Protein AF-A0A151SVU4-F1 (afdb_monomer_lite)

InterPro domains:
  IPR013989 Development/cell death domain [PF10539] (1-83)
  IPR013989 Development/cell death domain [PS51222] (1-86)
  IPR013989 Development/cell d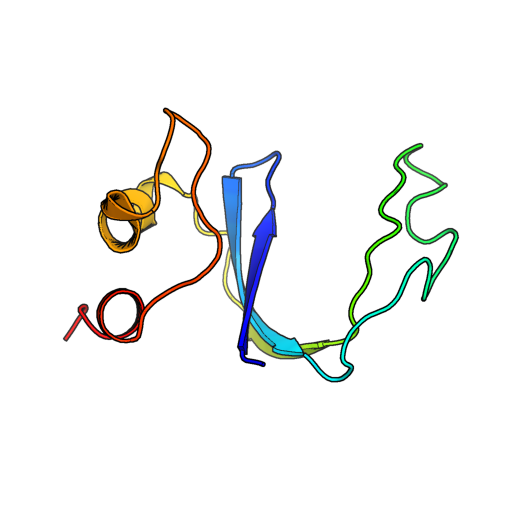eath domain [SM00767] (1-85)

Secondary structure (DSSP, 8-state):
-EEEEEETTTTEEEEEEEESS--EETSSTTTTGGGT----EE--EEEEEEEEEEEGGGTGGGGGGGEEETTEE-S---HHHHHTT-

Radius of gyration: 14.39 Å; chains: 1; bounding box: 27×27×37 Å

Foldseek 3Di:
DKDWDADQVQQWTFAIKAFPDPWFFPPPQCPCVVVVDGDGTDTDIGGPDTDDTDHCVVLCVLQVVQDPDPRDGDRDDDPCSVPVPD

pLDDT: mean 91.42, std 9.19, range [39.94, 97.31]

Organism: Cajanus cajan (NCBI:txid3821)

Sequence (86 aa):
MILFLFEYEKRQLHGVFKASCDGAINIVPNAFAAVGKQYPAQVKFDIIWSCKPIPEKLFRDAIRENYFSANKFNFGLSENQVCSWT

Structure (mmCIF, N/CA/C/O backbone):
data_AF-A0A151SVU4-F1
#
_entry.id   AF-A0A151SVU4-F1
#
loop_
_atom_site.group_PDB
_atom_site.id
_atom_site.type_symbol
_atom_site.label_atom_id
_atom_site.label_alt_id
_atom_site.label_comp_id
_atom_site.label_asym_id
_atom_site.label_entity_id
_ato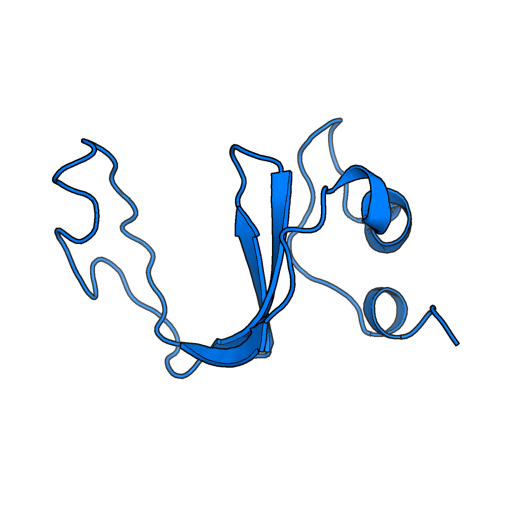m_site.label_seq_id
_atom_site.pdbx_PDB_ins_code
_atom_site.Cartn_x
_atom_site.Cartn_y
_atom_site.Cartn_z
_atom_site.occupancy
_atom_site.B_iso_or_equiv
_atom_site.auth_seq_id
_atom_site.auth_comp_id
_atom_site.auth_asym_id
_atom_site.auth_atom_id
_atom_site.pdbx_PDB_model_num
ATOM 1 N N . MET A 1 1 ? 7.864 -9.965 1.266 1.00 89.69 1 MET A N 1
ATOM 2 C CA . MET A 1 1 ? 7.084 -9.098 2.180 1.00 89.69 1 MET A CA 1
ATOM 3 C C . MET A 1 1 ? 5.598 -9.249 1.871 1.00 89.69 1 MET A C 1
ATOM 5 O O . MET A 1 1 ? 5.265 -9.290 0.689 1.00 89.69 1 MET A O 1
ATOM 9 N N . ILE A 1 2 ? 4.731 -9.364 2.883 1.00 93.00 2 ILE A N 1
ATOM 10 C CA . ILE A 1 2 ? 3.270 -9.303 2.691 1.00 93.00 2 ILE A CA 1
ATOM 11 C C . ILE A 1 2 ? 2.862 -7.836 2.569 1.00 93.00 2 ILE A C 1
ATOM 13 O O . ILE A 1 2 ? 3.354 -6.991 3.312 1.00 93.00 2 ILE A O 1
ATOM 17 N N . LEU A 1 3 ? 1.998 -7.540 1.607 1.00 93.56 3 LEU A N 1
ATOM 18 C CA . LEU A 1 3 ? 1.543 -6.201 1.271 1.00 93.56 3 LEU A CA 1
ATOM 19 C C . LEU A 1 3 ? 0.017 -6.136 1.311 1.00 93.56 3 LEU A C 1
ATOM 21 O O . LEU A 1 3 ? -0.674 -7.103 0.994 1.00 93.56 3 LEU A O 1
ATOM 25 N N . PHE A 1 4 ? -0.490 -4.949 1.612 1.00 92.50 4 PHE A N 1
ATOM 26 C CA . PHE A 1 4 ? -1.898 -4.598 1.505 1.00 92.50 4 PHE A CA 1
ATOM 27 C C . PHE A 1 4 ? -2.031 -3.500 0.453 1.00 92.50 4 PHE A C 1
ATOM 29 O O . PHE A 1 4 ? -1.337 -2.484 0.530 1.00 92.50 4 PHE A O 1
ATOM 36 N N . LEU A 1 5 ? -2.897 -3.694 -0.544 1.00 94.00 5 LEU A N 1
ATOM 37 C CA . LEU A 1 5 ? -3.130 -2.658 -1.553 1.00 94.00 5 LEU A CA 1
ATOM 38 C C . LEU A 1 5 ? -4.148 -1.654 -1.022 1.00 94.00 5 LEU A C 1
ATOM 40 O O . LEU A 1 5 ? -5.349 -1.932 -1.022 1.00 94.00 5 LEU A O 1
ATOM 44 N N . PHE A 1 6 ? -3.657 -0.494 -0.595 1.00 94.69 6 PHE A N 1
ATOM 45 C CA . PHE A 1 6 ? -4.478 0.627 -0.156 1.00 94.69 6 PHE A CA 1
ATOM 46 C C . PHE A 1 6 ? -4.471 1.753 -1.196 1.00 94.69 6 PHE A C 1
ATOM 48 O O . PHE A 1 6 ? -3.437 2.367 -1.464 1.00 94.69 6 PHE A O 1
ATOM 55 N N . GLU A 1 7 ? -5.634 2.037 -1.779 1.00 93.25 7 GLU A N 1
ATOM 56 C CA . GLU A 1 7 ? -5.839 3.161 -2.688 1.00 93.25 7 GLU A CA 1
ATOM 57 C C . GLU A 1 7 ? -6.097 4.435 -1.876 1.00 93.25 7 GLU A C 1
ATOM 59 O O . GLU A 1 7 ? -7.147 4.595 -1.248 1.00 93.25 7 GLU A O 1
ATOM 64 N N . TYR A 1 8 ? -5.124 5.345 -1.872 1.00 90.69 8 TYR A N 1
ATOM 65 C CA . TYR A 1 8 ? -5.148 6.509 -0.987 1.00 90.69 8 TYR A CA 1
ATOM 66 C C . TYR A 1 8 ? -6.246 7.529 -1.330 1.00 90.69 8 TYR A C 1
ATOM 68 O O . TYR A 1 8 ? -6.789 8.148 -0.418 1.00 90.69 8 TYR A O 1
ATOM 76 N N . GLU A 1 9 ? -6.593 7.710 -2.610 1.00 90.69 9 GLU A N 1
ATOM 77 C CA . GLU A 1 9 ? -7.575 8.725 -3.029 1.00 90.69 9 GLU A CA 1
ATOM 78 C C . GLU A 1 9 ? -8.996 8.344 -2.597 1.00 90.69 9 GLU A C 1
ATOM 80 O O . GLU A 1 9 ? -9.684 9.151 -1.971 1.00 90.69 9 GLU A O 1
ATOM 85 N N . LYS A 1 10 ? -9.420 7.099 -2.849 1.00 94.94 10 LYS A N 1
ATOM 86 C CA . LYS A 1 10 ? -10.730 6.590 -2.405 1.00 94.94 10 LYS A CA 1
ATOM 87 C C . LYS A 1 10 ? -10.743 6.019 -0.993 1.00 94.94 10 LYS A C 1
ATOM 89 O O . LYS A 1 10 ? -11.822 5.707 -0.490 1.00 94.94 10 LYS A O 1
ATOM 94 N N . ARG A 1 11 ? -9.579 5.881 -0.352 1.00 95.00 11 ARG A N 1
ATOM 95 C CA . ARG A 1 11 ? -9.424 5.291 0.989 1.00 95.00 11 ARG A CA 1
ATOM 96 C C . ARG A 1 11 ? -9.969 3.858 1.037 1.00 95.00 11 ARG A C 1
ATOM 98 O O . ARG A 1 11 ? -10.821 3.530 1.866 1.00 95.00 11 ARG A O 1
ATOM 105 N N . GLN A 1 12 ? -9.511 3.019 0.107 1.00 97.12 12 GLN A N 1
ATOM 106 C CA . GLN A 1 12 ? -10.008 1.651 -0.084 1.00 97.12 12 GLN A CA 1
ATOM 107 C C . GLN A 1 12 ? -8.890 0.610 -0.009 1.00 97.12 12 GLN A C 1
ATOM 109 O O . GLN A 1 12 ? -7.824 0.788 -0.588 1.00 97.12 12 GLN A O 1
ATOM 114 N N . LEU A 1 13 ? -9.153 -0.501 0.677 1.00 95.12 13 LEU A N 1
ATOM 115 C CA . LEU A 1 13 ? -8.301 -1.689 0.697 1.00 95.12 13 LEU A CA 1
ATOM 116 C C . LEU A 1 13 ? -8.812 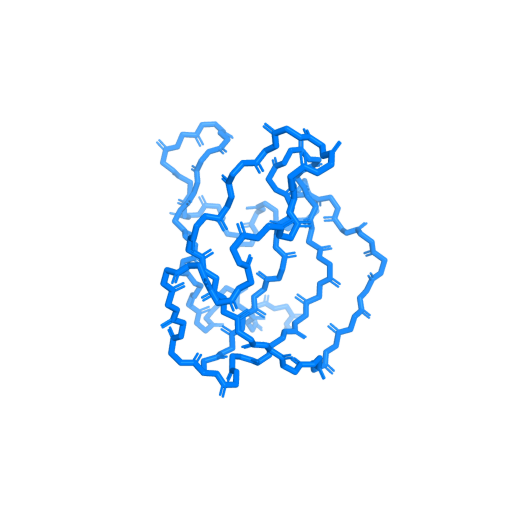-2.714 -0.326 1.00 95.12 13 LEU A C 1
ATOM 118 O O . LEU A 1 13 ? -10.011 -2.980 -0.385 1.00 95.12 13 LEU A O 1
ATOM 122 N N . HIS A 1 14 ? -7.909 -3.303 -1.109 1.00 96.25 14 HIS A N 1
ATOM 123 C CA . HIS A 1 14 ? -8.266 -4.192 -2.226 1.00 96.25 14 HIS A CA 1
ATOM 124 C C . HIS A 1 14 ? -7.842 -5.657 -2.044 1.00 96.25 14 HIS A C 1
ATOM 126 O O . HIS A 1 14 ? -8.193 -6.505 -2.866 1.00 96.25 14 HIS A O 1
ATOM 132 N N . GLY A 1 15 ? -7.099 -5.971 -0.982 1.00 94.06 15 GLY A N 1
ATOM 133 C CA . GLY A 1 15 ? -6.702 -7.339 -0.665 1.00 94.06 15 GLY A CA 1
ATOM 134 C C . GLY A 1 15 ? -5.285 -7.453 -0.115 1.00 94.06 15 GLY A C 1
ATOM 135 O O . GLY A 1 15 ? -4.686 -6.463 0.316 1.00 94.06 15 GLY A O 1
ATOM 136 N N . VAL A 1 16 ? -4.771 -8.680 -0.158 1.00 93.19 16 VAL A N 1
ATOM 137 C CA . VAL A 1 16 ? -3.456 -9.090 0.334 1.00 93.19 16 VAL A CA 1
ATOM 138 C C . VAL A 1 16 ? -2.605 -9.573 -0.836 1.00 93.19 16 VAL A C 1
ATOM 140 O O . VAL A 1 16 ? -3.029 -10.383 -1.663 1.00 93.19 16 VAL A O 1
ATOM 143 N N . PHE A 1 17 ? -1.376 -9.085 -0.889 1.00 95.75 17 PHE A N 1
ATOM 144 C CA . PHE A 1 17 ? -0.434 -9.322 -1.973 1.00 95.75 17 PHE A CA 1
ATOM 145 C C . PHE A 1 17 ? 0.928 -9.700 -1.397 1.00 95.75 17 PHE A C 1
ATOM 147 O O . PHE A 1 17 ? 1.214 -9.480 -0.219 1.00 95.75 17 PHE A O 1
ATOM 154 N N . LYS A 1 18 ? 1.793 -10.263 -2.233 1.00 96.19 18 LYS A N 1
ATOM 155 C CA . LYS A 1 18 ? 3.173 -10.579 -1.870 1.00 96.19 18 LYS A CA 1
ATOM 156 C C . LYS A 1 18 ? 4.112 -9.810 -2.773 1.00 96.19 18 LYS A C 1
ATOM 158 O O . LYS A 1 18 ? 4.019 -9.950 -3.983 1.00 96.19 18 LYS A O 1
ATOM 163 N N . ALA A 1 19 ? 5.040 -9.049 -2.204 1.00 96.69 19 ALA A N 1
ATOM 164 C CA . ALA A 1 19 ? 6.130 -8.481 -2.991 1.00 96.69 19 ALA A CA 1
ATOM 165 C C . ALA A 1 19 ? 6.953 -9.614 -3.626 1.00 96.69 19 ALA A C 1
ATOM 167 O O . ALA A 1 19 ? 7.410 -10.510 -2.906 1.00 96.69 19 ALA A O 1
ATOM 168 N N . SER A 1 20 ? 7.146 -9.553 -4.944 1.00 96.75 20 SER A N 1
ATOM 169 C CA . SER A 1 20 ? 7.988 -10.481 -5.713 1.00 96.75 20 SER A CA 1
ATOM 170 C C . SER A 1 20 ? 9.352 -9.880 -6.078 1.00 96.75 20 SER A C 1
ATOM 172 O O . SER A 1 20 ? 10.218 -10.573 -6.604 1.00 96.75 20 SER A O 1
ATOM 174 N N . CYS A 1 21 ? 9.573 -8.603 -5.750 1.00 95.88 21 CYS A N 1
ATOM 175 C CA . CYS A 1 21 ? 10.874 -7.937 -5.763 1.00 95.88 21 CYS A CA 1
ATOM 176 C C . CYS A 1 21 ? 10.976 -6.927 -4.608 1.00 95.88 21 CYS A C 1
ATO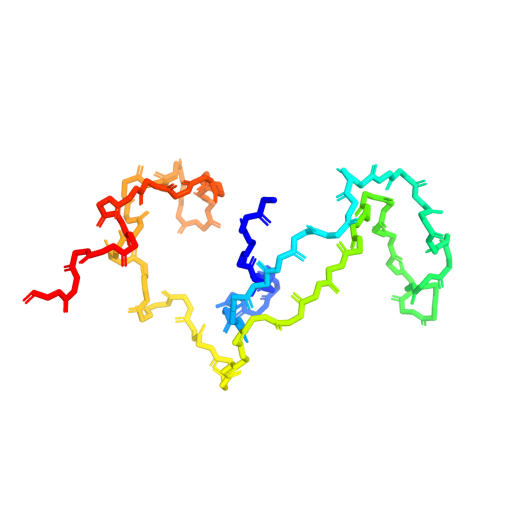M 178 O O . CYS A 1 21 ? 9.951 -6.528 -4.054 1.00 95.88 21 CYS A O 1
ATOM 180 N N . ASP A 1 22 ? 12.183 -6.439 -4.317 1.00 95.38 22 ASP A N 1
ATOM 181 C CA . ASP A 1 22 ? 12.413 -5.402 -3.292 1.00 95.38 22 ASP A CA 1
ATOM 182 C C . ASP A 1 22 ? 11.817 -4.034 -3.667 1.00 95.38 22 ASP A C 1
ATOM 184 O O . ASP A 1 22 ? 11.554 -3.195 -2.809 1.00 95.38 22 ASP A O 1
ATOM 188 N N . GLY A 1 23 ? 11.544 -3.835 -4.957 1.00 95.81 23 GLY A N 1
ATOM 189 C CA . GLY A 1 23 ? 11.058 -2.580 -5.512 1.00 95.81 23 GLY A CA 1
ATOM 190 C C . GLY A 1 23 ? 12.196 -1.725 -6.061 1.00 95.81 23 GLY A C 1
ATOM 191 O O . GLY A 1 23 ? 13.369 -1.943 -5.769 1.00 95.81 23 GLY A O 1
ATOM 192 N N . ALA A 1 24 ? 11.847 -0.780 -6.925 1.00 97.12 24 ALA A N 1
ATOM 193 C CA . ALA A 1 24 ? 12.791 0.149 -7.527 1.00 97.12 24 ALA A CA 1
ATOM 194 C C . ALA A 1 24 ? 12.069 1.404 -8.023 1.00 97.12 24 ALA A C 1
ATOM 196 O O . ALA A 1 24 ? 10.838 1.460 -8.107 1.00 97.12 24 ALA A O 1
ATOM 197 N N . ILE A 1 25 ? 12.858 2.411 -8.383 1.00 96.50 25 ILE A N 1
ATOM 198 C CA . ILE A 1 25 ? 12.353 3.587 -9.077 1.00 96.50 25 ILE A CA 1
ATOM 199 C C . ILE A 1 25 ? 12.114 3.237 -10.549 1.00 96.50 25 ILE A C 1
ATOM 201 O O . ILE A 1 25 ? 13.003 2.716 -11.216 1.00 96.50 25 ILE A O 1
ATOM 205 N N . ASN A 1 26 ? 10.925 3.560 -11.056 1.00 94.69 26 ASN A N 1
ATOM 206 C CA . ASN A 1 26 ? 10.540 3.474 -12.461 1.00 94.69 26 ASN A CA 1
ATOM 207 C C . ASN A 1 26 ? 10.734 2.074 -13.080 1.00 94.69 26 ASN A C 1
ATOM 209 O O . ASN A 1 26 ? 11.249 1.963 -14.189 1.00 94.69 26 ASN A O 1
ATOM 213 N N . ILE A 1 27 ? 10.285 1.003 -12.406 1.00 95.88 27 ILE A N 1
ATOM 214 C CA . ILE A 1 27 ? 10.248 -0.361 -12.989 1.00 95.88 27 ILE A CA 1
ATOM 215 C C . ILE A 1 27 ? 9.478 -0.362 -14.324 1.00 95.88 27 ILE A C 1
ATOM 217 O O . ILE A 1 27 ? 9.877 -1.005 -15.292 1.00 95.88 27 ILE A O 1
ATOM 221 N N . VAL A 1 28 ? 8.379 0.389 -14.369 1.00 94.62 28 VAL A N 1
ATOM 222 C CA . VAL A 1 28 ? 7.567 0.733 -15.533 1.00 94.62 28 VAL A CA 1
ATOM 223 C C . VAL A 1 28 ? 7.445 2.267 -15.561 1.00 94.62 28 VAL A C 1
ATOM 225 O O . VAL A 1 28 ? 6.512 2.827 -14.974 1.00 94.62 28 VAL A O 1
ATOM 228 N N . PRO A 1 29 ? 8.386 2.975 -16.217 1.00 90.12 29 PRO A N 1
ATOM 229 C CA . PRO A 1 29 ? 8.520 4.434 -16.123 1.00 90.12 29 PRO A CA 1
ATOM 230 C C . PRO A 1 29 ? 7.272 5.233 -16.530 1.00 90.12 29 PRO A C 1
ATOM 232 O O . PRO A 1 29 ? 7.021 6.305 -15.992 1.00 90.12 29 PRO A O 1
ATOM 235 N N . ASN A 1 30 ? 6.463 4.699 -17.449 1.00 91.31 30 ASN A N 1
ATOM 236 C CA . ASN A 1 30 ? 5.326 5.405 -18.051 1.00 91.31 30 ASN A CA 1
ATOM 237 C C . ASN A 1 30 ? 3.964 4.783 -17.710 1.00 91.31 30 ASN A C 1
ATOM 239 O O . ASN A 1 30 ? 2.981 5.074 -18.388 1.00 91.31 30 ASN A O 1
ATOM 243 N N . ALA A 1 31 ? 3.880 3.945 -16.668 1.00 90.75 31 ALA A N 1
ATOM 244 C CA . ALA A 1 31 ? 2.655 3.210 -16.324 1.00 90.75 31 ALA A CA 1
ATOM 245 C C . ALA A 1 31 ? 1.414 4.110 -16.151 1.00 90.75 31 ALA A C 1
ATOM 247 O O . ALA A 1 31 ? 0.299 3.685 -16.435 1.00 90.75 31 ALA A O 1
ATOM 248 N N . PHE A 1 32 ? 1.611 5.360 -15.721 1.00 89.62 32 PHE A N 1
ATOM 249 C CA . PHE A 1 32 ? 0.539 6.314 -15.422 1.00 89.62 32 PHE A CA 1
ATOM 250 C C . PHE A 1 32 ? 0.630 7.613 -16.237 1.00 89.62 32 PHE A C 1
ATOM 252 O O . PHE A 1 32 ? -0.065 8.585 -15.940 1.00 89.62 32 PHE A O 1
ATOM 259 N N . ALA A 1 33 ? 1.444 7.631 -17.300 1.00 90.31 33 ALA A N 1
ATOM 260 C CA . ALA A 1 33 ? 1.647 8.822 -18.127 1.00 90.31 33 ALA A CA 1
ATOM 261 C C . ALA A 1 33 ? 0.337 9.316 -18.769 1.00 90.31 33 ALA A C 1
ATOM 263 O O . ALA A 1 33 ? 0.086 10.517 -18.809 1.00 90.31 33 ALA A O 1
ATOM 264 N N . ALA A 1 34 ? -0.540 8.394 -19.184 1.00 91.44 34 ALA A N 1
ATOM 265 C CA . ALA A 1 34 ? -1.831 8.717 -19.798 1.00 91.44 34 ALA A CA 1
ATOM 266 C C . ALA A 1 34 ? -2.785 9.494 -18.870 1.00 91.44 34 ALA A C 1
ATOM 268 O O . ALA A 1 34 ? -3.651 10.216 -19.353 1.00 91.44 34 ALA A O 1
ATOM 269 N N . VAL A 1 35 ? -2.626 9.361 -17.548 1.00 90.00 35 VAL A N 1
ATOM 270 C CA . VAL A 1 35 ? -3.437 10.074 -16.545 1.00 90.00 35 VAL A CA 1
ATOM 271 C C . VAL A 1 35 ? -2.687 11.251 -15.912 1.00 90.00 35 VAL A C 1
ATOM 273 O O . VAL A 1 35 ? -3.165 11.828 -14.939 1.00 90.00 35 VAL A O 1
ATOM 276 N N . GLY A 1 36 ? -1.504 11.601 -16.433 1.00 90.62 36 GLY A N 1
ATOM 277 C CA . GLY A 1 36 ? -0.698 12.730 -15.959 1.00 90.62 36 GLY A CA 1
ATOM 278 C C . GLY A 1 36 ? -0.135 12.569 -14.542 1.00 90.62 36 GLY A C 1
ATOM 279 O O . GLY A 1 36 ? 0.304 13.552 -13.950 1.00 90.62 36 GLY A O 1
ATOM 280 N N . LYS A 1 37 ? -0.149 11.354 -13.978 1.00 85.88 37 LYS A N 1
ATOM 281 C CA . LYS A 1 37 ? 0.362 11.078 -12.626 1.00 85.88 37 LYS A CA 1
ATOM 282 C C . LYS A 1 37 ? 1.719 10.385 -12.687 1.00 85.88 37 LYS A C 1
ATOM 284 O O . LYS A 1 37 ? 1.974 9.570 -13.572 1.00 85.88 37 LYS A O 1
ATOM 289 N N . GLN A 1 38 ? 2.577 10.678 -11.711 1.00 88.62 38 GLN A N 1
ATOM 290 C CA . GLN A 1 38 ? 3.883 10.039 -11.561 1.00 88.62 38 GLN A CA 1
ATOM 291 C C . GLN A 1 38 ? 3.939 9.231 -10.266 1.00 88.62 38 GLN A C 1
ATOM 293 O O . GLN A 1 38 ? 3.809 9.777 -9.173 1.00 88.62 38 GLN A O 1
ATOM 298 N N . TYR A 1 39 ? 4.177 7.928 -10.405 1.00 91.62 39 TYR A N 1
ATOM 299 C CA . TYR A 1 39 ? 4.376 6.998 -9.293 1.00 91.62 39 TYR A CA 1
ATOM 300 C C . TYR A 1 39 ? 5.717 6.282 -9.489 1.00 91.62 39 TYR A C 1
ATOM 302 O O . TYR A 1 39 ? 5.752 5.180 -10.047 1.00 91.62 39 TYR A O 1
ATOM 310 N N . PRO A 1 40 ? 6.834 6.940 -9.123 1.00 94.19 40 PRO A N 1
ATOM 311 C CA . PRO A 1 40 ? 8.168 6.442 -9.430 1.00 94.19 40 PRO A CA 1
ATOM 312 C C . PRO A 1 40 ? 8.556 5.245 -8.565 1.00 94.19 40 PRO A C 1
ATOM 314 O O . PRO A 1 40 ? 9.174 4.320 -9.070 1.00 94.19 40 PRO A O 1
ATOM 317 N N . ALA A 1 41 ? 8.178 5.212 -7.287 1.00 95.25 41 ALA A N 1
ATOM 318 C CA . ALA A 1 41 ? 8.433 4.058 -6.429 1.00 95.25 41 ALA A CA 1
ATOM 319 C C . ALA A 1 41 ? 7.472 2.915 -6.781 1.00 95.25 41 ALA A C 1
ATOM 321 O O . ALA A 1 41 ? 6.257 3.051 -6.627 1.00 95.25 41 ALA A O 1
ATOM 322 N N . GLN A 1 42 ? 8.016 1.802 -7.275 1.00 96.06 42 GLN A N 1
ATOM 323 C CA . GLN A 1 42 ? 7.234 0.684 -7.794 1.00 96.06 42 GLN A CA 1
ATOM 324 C C . GLN A 1 42 ? 7.753 -0.648 -7.261 1.00 96.06 42 GLN A C 1
ATOM 326 O O . GLN A 1 42 ? 8.947 -0.825 -7.025 1.00 96.06 42 GLN A O 1
ATOM 331 N N . VAL A 1 43 ? 6.843 -1.606 -7.109 1.00 96.00 43 VAL A N 1
ATOM 332 C CA . VAL A 1 43 ? 7.135 -2.969 -6.663 1.00 96.00 43 VAL A CA 1
ATOM 333 C C . VAL A 1 43 ? 6.294 -3.949 -7.475 1.00 96.00 43 VAL A C 1
ATOM 335 O O . VAL A 1 43 ? 5.123 -3.686 -7.754 1.00 96.00 43 VAL A O 1
ATOM 338 N N . LYS A 1 44 ? 6.890 -5.070 -7.887 1.00 96.44 44 LYS A N 1
ATOM 339 C CA . LYS A 1 44 ? 6.156 -6.194 -8.480 1.00 96.44 44 LYS A CA 1
ATOM 340 C C . LYS A 1 44 ? 5.556 -7.043 -7.366 1.00 96.44 44 LYS A C 1
ATOM 342 O O . LYS A 1 44 ? 6.152 -7.180 -6.296 1.00 96.44 44 LYS A O 1
ATOM 347 N N . PHE A 1 45 ? 4.387 -7.615 -7.617 1.00 96.81 45 PHE A N 1
ATOM 348 C CA . PHE A 1 45 ? 3.700 -8.424 -6.627 1.00 96.81 45 PHE A CA 1
ATOM 349 C C . PHE A 1 45 ? 2.946 -9.593 -7.252 1.00 96.81 45 PHE A C 1
ATOM 351 O O . PHE A 1 45 ? 2.518 -9.521 -8.402 1.00 96.81 45 PHE A O 1
ATOM 358 N N . ASP A 1 46 ? 2.735 -10.621 -6.439 1.00 97.31 46 ASP A N 1
ATOM 359 C CA . ASP A 1 46 ? 1.802 -11.712 -6.696 1.00 97.31 46 ASP A CA 1
ATOM 360 C C . ASP A 1 46 ? 0.543 -11.519 -5.842 1.00 97.31 46 ASP A C 1
ATOM 362 O O . ASP A 1 46 ? 0.593 -10.975 -4.731 1.00 97.31 46 ASP A O 1
ATOM 366 N N . ILE A 1 47 ? -0.604 -11.959 -6.353 1.00 96.12 47 ILE A N 1
ATOM 367 C CA . ILE A 1 47 ? -1.880 -11.877 -5.637 1.00 96.12 47 ILE A CA 1
ATOM 368 C C . ILE A 1 47 ? -1.965 -13.050 -4.659 1.00 96.12 47 ILE A C 1
ATOM 370 O O . ILE A 1 47 ? -1.903 -14.202 -5.080 1.00 96.12 47 ILE A O 1
ATOM 374 N N . ILE A 1 48 ? -2.135 -12.763 -3.364 1.00 96.00 48 ILE A N 1
ATOM 375 C CA . ILE A 1 48 ? -2.483 -13.790 -2.367 1.00 96.00 48 ILE A CA 1
ATOM 376 C C . ILE A 1 48 ? -4.005 -13.878 -2.258 1.00 96.00 48 ILE A C 1
ATOM 378 O O . ILE A 1 48 ? -4.581 -14.960 -2.330 1.00 96.00 48 ILE A O 1
ATOM 382 N N . TRP A 1 49 ? -4.661 -12.729 -2.092 1.00 94.00 49 TRP A N 1
ATOM 383 C CA . TRP A 1 49 ? -6.106 -12.635 -1.951 1.00 94.00 49 TRP A CA 1
ATOM 384 C C . TRP A 1 49 ? -6.608 -11.282 -2.450 1.00 94.00 49 TRP A C 1
ATOM 386 O O . TRP A 1 49 ? -6.075 -10.241 -2.079 1.00 94.00 49 TRP A O 1
ATOM 396 N N . SER A 1 50 ? -7.663 -11.290 -3.260 1.00 94.81 50 SER A N 1
ATOM 397 C CA . SER A 1 50 ? -8.342 -10.082 -3.734 1.00 94.81 50 SER A CA 1
ATOM 398 C C . SER A 1 50 ? -9.735 -9.978 -3.126 1.00 94.81 50 SER A C 1
ATOM 400 O O . SER A 1 50 ? -10.449 -10.982 -3.055 1.00 94.81 50 SER A O 1
ATOM 402 N N . CYS A 1 51 ? -10.167 -8.769 -2.783 1.00 92.69 51 CYS A N 1
ATOM 403 C CA . CYS A 1 51 ? -11.511 -8.518 -2.273 1.00 92.69 51 CYS A CA 1
ATOM 404 C C . CYS A 1 51 ? -12.215 -7.384 -3.026 1.00 92.69 51 CYS A C 1
ATOM 406 O O . CYS A 1 51 ? -11.607 -6.623 -3.783 1.00 92.69 51 CYS A O 1
ATOM 408 N N . LYS A 1 52 ? -13.534 -7.267 -2.818 1.00 95.31 52 LYS A N 1
ATOM 409 C CA . LYS A 1 52 ? -14.255 -6.047 -3.205 1.00 95.31 52 LYS A CA 1
ATOM 410 C C . LYS A 1 52 ? -13.6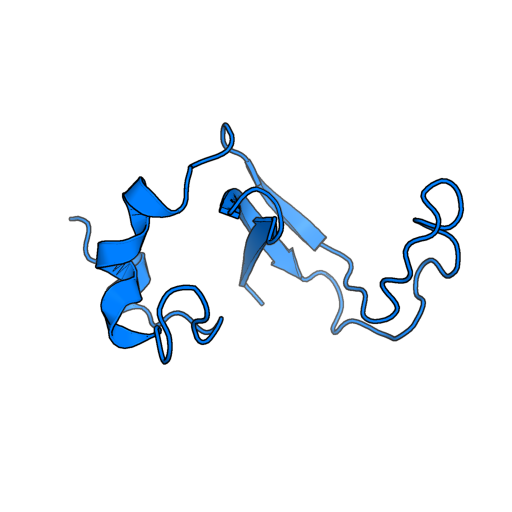63 -4.870 -2.417 1.00 95.31 52 LYS A C 1
ATOM 412 O O . LYS A 1 52 ? -13.367 -5.076 -1.243 1.00 95.31 52 LYS A O 1
ATOM 417 N N . PRO A 1 53 ? -13.529 -3.667 -3.009 1.00 96.75 53 PRO A N 1
ATOM 418 C CA . PRO A 1 53 ? -12.916 -2.529 -2.329 1.00 96.75 53 PRO A CA 1
ATOM 419 C C . PRO A 1 53 ? -13.547 -2.285 -0.954 1.00 96.75 53 PRO A C 1
ATOM 421 O O . PRO A 1 53 ? -14.750 -2.034 -0.854 1.00 96.75 53 PRO A O 1
ATOM 424 N N . ILE A 1 54 ? -12.735 -2.381 0.098 1.00 95.81 54 ILE A N 1
ATOM 425 C CA . ILE A 1 54 ? -13.157 -2.227 1.492 1.0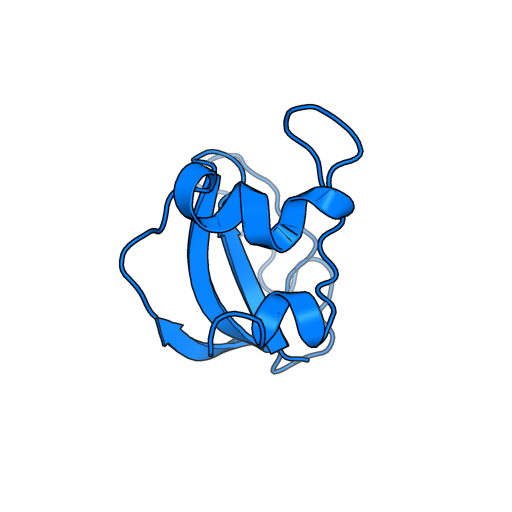0 95.81 54 ILE A CA 1
ATOM 426 C C . ILE A 1 54 ? -12.863 -0.786 1.918 1.00 95.81 54 ILE A C 1
ATOM 428 O O . ILE A 1 54 ? -11.694 -0.398 1.953 1.00 95.81 54 ILE A O 1
ATOM 432 N N . PRO A 1 55 ? -13.877 0.030 2.248 1.00 96.69 55 PRO A N 1
ATOM 433 C CA . PRO A 1 55 ? -13.661 1.390 2.725 1.00 96.69 55 PRO A CA 1
ATOM 434 C C . PRO A 1 55 ? -12.910 1.422 4.058 1.00 96.69 55 PRO A C 1
ATOM 436 O O . PRO A 1 55 ? -13.231 0.655 4.966 1.00 96.69 55 PRO A O 1
ATOM 439 N N . GLU A 1 56 ? -12.003 2.383 4.220 1.00 95.38 56 GLU A N 1
ATOM 440 C CA . GLU A 1 56 ? -11.213 2.561 5.444 1.00 95.38 56 GLU A CA 1
ATOM 441 C C . GLU A 1 56 ? -12.030 2.595 6.723 1.00 95.38 56 GLU A C 1
ATOM 443 O O . GLU A 1 56 ? -11.628 2.004 7.716 1.00 95.38 56 GLU A O 1
ATOM 448 N N . LYS A 1 57 ? -13.205 3.226 6.701 1.00 94.69 57 LYS A N 1
ATOM 449 C CA . LYS A 1 57 ? -14.094 3.288 7.867 1.00 94.69 57 LYS A CA 1
ATOM 450 C C . LYS A 1 57 ? -14.409 1.917 8.486 1.00 94.69 57 LYS A C 1
ATOM 452 O O . LYS A 1 57 ? -14.774 1.881 9.649 1.00 94.69 57 LYS A O 1
ATOM 457 N N . LEU A 1 58 ? -14.305 0.823 7.723 1.00 94.75 58 LEU A N 1
ATOM 458 C CA . LEU A 1 58 ? -14.584 -0.531 8.209 1.00 94.75 58 LEU A CA 1
ATOM 459 C C . LEU A 1 58 ? -13.401 -1.171 8.943 1.00 94.75 58 LEU A C 1
ATOM 461 O O . LEU A 1 58 ? -13.619 -2.050 9.764 1.00 94.75 58 LEU A O 1
ATOM 465 N N . PHE A 1 59 ? -12.167 -0.753 8.652 1.00 91.75 59 PHE A N 1
ATOM 466 C CA . PHE A 1 59 ? -10.960 -1.303 9.284 1.00 91.75 59 PHE A CA 1
ATOM 467 C C . PHE A 1 59 ? -10.176 -0.271 10.102 1.00 91.75 59 PHE A C 1
ATOM 469 O O . PHE A 1 59 ? -9.191 -0.620 10.748 1.00 91.75 59 PHE A O 1
ATOM 476 N N . ARG A 1 60 ? -10.608 0.994 10.095 1.00 93.31 60 ARG A N 1
ATOM 477 C CA . ARG A 1 60 ? -9.968 2.113 10.794 1.00 93.31 60 ARG A CA 1
ATOM 478 C C . ARG A 1 60 ? -9.665 1.789 12.250 1.00 93.31 60 ARG A C 1
ATOM 480 O O . ARG A 1 60 ? -8.569 2.083 12.711 1.00 93.31 60 ARG A O 1
ATOM 487 N N . ASP A 1 61 ? -10.613 1.166 12.943 1.00 92.62 61 ASP A N 1
ATOM 488 C CA . ASP A 1 61 ? -10.465 0.839 14.360 1.00 92.62 61 ASP A CA 1
ATOM 489 C C . ASP A 1 61 ? -9.386 -0.225 14.604 1.00 92.62 61 ASP A C 1
ATOM 491 O O . ASP A 1 61 ? -8.640 -0.117 15.574 1.00 92.62 61 ASP A O 1
ATOM 495 N N . ALA A 1 62 ? -9.214 -1.184 13.684 1.00 91.38 62 ALA A N 1
ATOM 496 C CA . ALA A 1 62 ? -8.173 -2.214 13.782 1.00 91.38 62 ALA A CA 1
ATOM 497 C C . ALA A 1 62 ? -6.755 -1.627 13.734 1.00 91.38 62 ALA A C 1
ATOM 499 O O . ALA A 1 62 ? -5.823 -2.172 14.321 1.00 91.38 62 ALA A O 1
ATOM 500 N N . ILE A 1 63 ? -6.587 -0.500 13.040 1.00 93.50 63 ILE A N 1
ATOM 501 C CA . ILE A 1 63 ? -5.297 0.176 12.864 1.00 93.50 63 ILE A CA 1
ATOM 502 C C . ILE A 1 63 ? -5.283 1.560 13.517 1.00 93.50 63 ILE A C 1
ATOM 504 O O . ILE A 1 63 ? -4.476 2.412 13.150 1.00 93.50 63 ILE A O 1
ATOM 508 N N . ARG A 1 64 ? -6.174 1.804 14.486 1.00 93.81 64 ARG A N 1
ATOM 509 C CA . ARG A 1 64 ? -6.375 3.124 15.102 1.00 93.81 64 ARG A CA 1
ATOM 510 C C . ARG A 1 64 ? -5.080 3.721 15.646 1.00 93.81 64 ARG A C 1
ATOM 512 O O . ARG A 1 64 ? -4.813 4.901 15.437 1.00 93.81 64 ARG A O 1
ATOM 519 N N . GLU A 1 65 ? -4.257 2.886 16.269 1.00 94.25 65 GLU A N 1
ATOM 520 C CA . GLU A 1 65 ? -2.981 3.287 16.871 1.00 94.25 65 GLU A CA 1
ATOM 521 C C . GLU A 1 65 ? -1.921 3.705 15.831 1.00 94.25 65 GLU A C 1
ATOM 523 O O . GLU A 1 65 ? -0.926 4.338 16.173 1.00 94.25 65 GLU A O 1
ATOM 528 N N . ASN A 1 66 ? -2.133 3.413 14.541 1.00 95.31 66 ASN A N 1
ATOM 529 C CA . ASN A 1 66 ? -1.223 3.840 13.479 1.00 95.31 66 ASN A CA 1
ATOM 530 C C . ASN A 1 66 ? -1.474 5.282 13.025 1.00 95.31 66 ASN A C 1
ATOM 532 O O . ASN A 1 66 ? -0.622 5.841 12.325 1.00 95.31 66 ASN A O 1
ATOM 536 N N . TYR A 1 67 ? -2.628 5.876 13.349 1.00 96.12 67 TYR A N 1
ATOM 537 C CA . TYR A 1 67 ? -2.980 7.221 12.900 1.00 96.12 67 TYR A CA 1
ATOM 538 C C . TYR A 1 67 ? -2.231 8.286 13.696 1.00 96.12 67 TYR A C 1
ATOM 540 O O . TYR A 1 67 ? -2.369 8.397 14.907 1.00 96.12 67 TYR A O 1
ATOM 548 N N . PHE A 1 68 ? -1.508 9.144 12.980 1.00 95.75 68 PHE A N 1
ATOM 549 C CA . PHE A 1 68 ? -0.855 10.334 13.538 1.00 95.75 68 PHE A CA 1
ATOM 550 C C . PHE A 1 68 ? -1.555 11.637 13.117 1.00 95.75 68 PHE A C 1
ATOM 552 O O . PHE A 1 68 ? -1.159 12.731 13.511 1.00 95.75 68 PHE A O 1
ATOM 559 N N . SER A 1 69 ? -2.592 11.540 12.282 1.00 94.75 69 SER A N 1
ATOM 560 C CA . SER A 1 69 ? -3.508 12.636 11.954 1.00 94.75 69 SER A CA 1
ATOM 561 C C . SER A 1 69 ? -4.850 12.070 11.490 1.00 94.75 69 SER A C 1
ATOM 563 O O . SER A 1 69 ? -4.973 10.865 11.272 1.00 94.75 69 SER A O 1
ATOM 565 N N . ALA A 1 70 ? -5.844 12.933 11.262 1.00 89.62 70 ALA A N 1
ATOM 566 C CA . ALA A 1 70 ? -7.200 12.517 10.894 1.00 89.62 70 ALA A CA 1
ATOM 567 C C . ALA A 1 70 ? -7.265 11.525 9.715 1.00 89.62 70 ALA A C 1
ATOM 569 O O . ALA A 1 70 ? -8.106 10.630 9.742 1.00 89.62 70 ALA A O 1
ATOM 570 N N . ASN A 1 71 ? -6.376 11.656 8.721 1.00 88.62 71 ASN A N 1
ATOM 571 C CA . ASN A 1 71 ? -6.375 10.843 7.497 1.00 88.62 71 ASN A CA 1
ATOM 572 C C . ASN A 1 71 ? -4.983 10.291 7.130 1.00 88.62 71 ASN A C 1
ATOM 574 O O . ASN A 1 71 ? -4.766 9.866 5.994 1.00 88.62 71 ASN A O 1
ATOM 578 N N . LYS A 1 72 ? -4.011 10.295 8.048 1.00 92.94 72 LYS A N 1
ATOM 579 C CA . LYS A 1 72 ? -2.680 9.719 7.786 1.00 92.94 72 LYS A CA 1
ATOM 580 C C . LYS A 1 72 ? -2.299 8.756 8.896 1.00 92.94 72 LYS A C 1
ATOM 582 O O . LYS A 1 72 ? -2.468 9.079 10.071 1.00 92.94 72 LYS A O 1
ATOM 587 N N . PHE A 1 73 ? -1.777 7.607 8.492 1.00 94.88 73 PHE A N 1
ATOM 588 C CA . PHE A 1 73 ? -1.369 6.533 9.379 1.00 94.88 73 PHE A CA 1
ATOM 589 C C . PHE A 1 73 ? -0.082 5.879 8.877 1.00 94.88 73 PHE A C 1
ATOM 591 O O . PHE A 1 73 ? 0.231 5.942 7.687 1.00 94.88 73 PHE A O 1
ATOM 598 N N . ASN A 1 74 ? 0.667 5.268 9.789 1.00 94.50 74 ASN A N 1
ATOM 599 C CA . ASN A 1 74 ? 1.842 4.470 9.452 1.00 94.50 74 ASN A CA 1
ATOM 600 C C . ASN A 1 74 ? 1.415 3.161 8.773 1.00 94.50 74 ASN A C 1
ATOM 602 O O . ASN A 1 74 ? 0.533 2.461 9.265 1.00 94.50 74 ASN A O 1
ATOM 606 N N . PHE A 1 75 ? 2.048 2.817 7.650 1.00 90.25 75 PHE A N 1
ATOM 607 C CA . PHE A 1 75 ? 1.634 1.675 6.823 1.00 90.25 75 PHE A CA 1
ATOM 608 C C . PHE A 1 75 ? 2.008 0.301 7.398 1.00 90.25 75 PHE A C 1
ATOM 610 O O . PHE A 1 75 ? 1.496 -0.712 6.930 1.00 90.25 75 PHE A O 1
ATOM 617 N N . GLY A 1 76 ? 2.908 0.249 8.382 1.00 91.19 76 GLY A N 1
ATOM 618 C CA . GLY A 1 76 ? 3.313 -1.002 9.019 1.00 91.19 76 GLY A CA 1
ATOM 619 C C . GLY A 1 76 ? 2.211 -1.551 9.917 1.00 91.19 76 GLY A C 1
ATOM 620 O O . GLY A 1 76 ? 1.717 -0.836 10.784 1.00 91.19 76 GLY A O 1
ATOM 621 N N . LEU A 1 77 ? 1.848 -2.818 9.728 1.00 90.06 77 LEU A N 1
ATOM 622 C CA . LEU A 1 77 ? 0.906 -3.527 10.591 1.00 90.06 77 LEU A CA 1
ATOM 623 C C . LEU A 1 77 ? 1.659 -4.517 11.478 1.00 90.06 77 LEU A C 1
ATOM 625 O O . LEU A 1 77 ? 2.568 -5.208 11.017 1.00 90.06 77 LEU A O 1
ATOM 629 N N . SER A 1 78 ? 1.267 -4.585 12.745 1.00 88.75 78 SER A N 1
ATOM 630 C CA . SER A 1 78 ? 1.706 -5.626 13.676 1.00 88.75 78 SER A CA 1
ATOM 631 C C . SER A 1 78 ? 0.857 -6.889 13.530 1.00 88.75 78 SER A C 1
ATOM 633 O O . SER A 1 78 ? -0.274 -6.835 13.049 1.00 88.75 78 SER A O 1
ATOM 635 N N . GLU A 1 79 ? 1.373 -8.024 14.000 1.00 84.38 79 GLU A N 1
ATOM 636 C CA . GLU A 1 79 ? 0.636 -9.293 14.012 1.00 84.38 79 GLU A CA 1
ATOM 637 C C . GLU A 1 79 ? -0.707 -9.166 14.740 1.00 84.38 79 GLU A C 1
ATOM 639 O O . GLU A 1 79 ? -1.732 -9.602 14.225 1.00 84.38 79 GLU A O 1
ATOM 644 N N . ASN A 1 80 ? -0.740 -8.451 15.869 1.00 86.12 80 ASN A N 1
ATOM 645 C CA . ASN A 1 80 ? -1.976 -8.197 16.607 1.00 86.12 80 ASN A CA 1
ATOM 646 C C . ASN A 1 80 ? -3.019 -7.463 15.756 1.00 86.12 80 ASN A C 1
ATOM 648 O O . ASN A 1 80 ? -4.190 -7.812 15.806 1.00 86.12 80 ASN A O 1
ATOM 652 N N . GLN A 1 81 ? -2.624 -6.487 14.936 1.00 86.25 81 GLN A N 1
ATOM 653 C CA . GLN A 1 81 ? -3.561 -5.737 14.082 1.00 86.25 81 GLN A CA 1
ATOM 654 C C . GLN A 1 81 ? -4.115 -6.571 12.920 1.00 86.25 81 GLN A C 1
ATOM 656 O O . GLN A 1 81 ? -5.153 -6.228 12.358 1.00 86.25 81 GLN A O 1
ATOM 661 N N . VAL A 1 82 ? -3.430 -7.661 12.565 1.00 80.94 82 VAL A N 1
ATOM 662 C CA . VAL A 1 82 ? -3.848 -8.586 11.506 1.00 80.94 82 VAL A CA 1
ATOM 663 C C . VAL A 1 82 ? -4.667 -9.751 12.077 1.00 80.94 82 VAL A C 1
ATOM 665 O O . VAL A 1 82 ? -5.647 -10.160 11.460 1.00 80.94 82 VAL A O 1
ATOM 668 N N . CYS A 1 83 ? -4.302 -10.260 13.257 1.00 72.81 83 CYS A N 1
ATOM 669 C CA . CYS A 1 83 ? -4.862 -11.484 13.838 1.00 72.81 83 CYS A CA 1
ATOM 670 C C . CYS A 1 83 ? -5.986 -11.263 14.866 1.00 72.81 83 CYS A C 1
ATOM 672 O O . CYS A 1 83 ? -6.670 -12.222 15.203 1.00 72.81 83 CYS A O 1
ATOM 674 N N . SER A 1 84 ? -6.221 -10.043 15.365 1.00 57.53 84 SER A N 1
ATOM 675 C CA . SER A 1 84 ? -7.166 -9.778 16.476 1.00 57.53 84 SER A CA 1
ATOM 676 C C . SER A 1 84 ? -8.670 -9.867 16.141 1.00 57.53 84 SER A C 1
ATOM 678 O O . SER A 1 84 ? -9.491 -9.263 16.824 1.00 57.53 84 SER A O 1
ATOM 680 N N . TRP A 1 85 ? -9.056 -10.649 15.130 1.00 46.81 85 TRP A N 1
ATOM 681 C CA . TRP A 1 85 ? -10.461 -10.881 14.754 1.00 46.81 85 TRP A CA 1
ATOM 682 C C . TRP A 1 85 ? -10.938 -12.330 14.969 1.00 46.81 85 TRP A C 1
ATOM 684 O O . TRP A 1 85 ? -11.961 -12.722 14.405 1.00 46.81 85 TRP A O 1
ATOM 694 N N . THR A 1 86 ? -10.221 -13.120 15.774 1.00 39.94 86 THR A N 1
ATOM 695 C CA . THR A 1 86 ? -10.720 -14.378 16.371 1.00 39.94 86 THR A CA 1
ATOM 696 C C . THR A 1 86 ? -11.091 -14.156 17.824 1.00 39.94 86 THR A C 1
ATOM 698 O O . THR A 1 86 ? -12.197 -14.582 18.214 1.00 39.94 86 THR A O 1
#